Protein AF-A0A6B3GUC3-F1 (afdb_monomer_lite)

pLDDT: mean 85.46, std 12.87, range [41.94, 97.31]

Structure (mmCIF, N/CA/C/O backbone):
data_AF-A0A6B3GUC3-F1
#
_entry.id   AF-A0A6B3GUC3-F1
#
loop_
_atom_site.group_PDB
_atom_site.id
_atom_site.type_symbol
_atom_site.label_atom_id
_atom_site.label_alt_id
_atom_site.label_comp_id
_atom_site.label_asym_id
_atom_site.label_entity_id
_atom_site.label_seq_id
_atom_site.pdbx_PDB_ins_code
_atom_site.Cartn_x
_atom_site.Cartn_y
_atom_site.Cartn_z
_atom_site.occupancy
_atom_site.B_iso_or_equiv
_atom_site.auth_seq_id
_atom_site.auth_comp_id
_atom_site.auth_asym_id
_atom_site.auth_atom_id
_atom_site.pdbx_PDB_model_num
ATOM 1 N N . MET A 1 1 ? -7.217 21.687 21.015 1.00 41.94 1 MET A N 1
ATOM 2 C CA . MET A 1 1 ? -6.821 20.278 20.818 1.00 41.94 1 MET A CA 1
ATOM 3 C C . MET A 1 1 ? -5.900 20.255 19.614 1.00 41.94 1 MET A C 1
ATOM 5 O O . MET A 1 1 ? -6.382 20.467 18.513 1.00 41.94 1 MET A O 1
ATOM 9 N N . SER A 1 2 ? -4.590 20.161 19.838 1.00 53.59 2 SER A N 1
ATOM 10 C CA . SER A 1 2 ? -3.602 20.077 18.758 1.00 53.59 2 SER A CA 1
ATOM 11 C C . SER A 1 2 ? -3.538 18.633 18.278 1.00 53.59 2 SER A C 1
ATOM 13 O O . SER A 1 2 ? -3.132 17.763 19.043 1.00 53.59 2 SER A O 1
ATOM 15 N N . ASP A 1 3 ? -3.970 18.385 17.046 1.00 54.94 3 ASP A N 1
ATOM 16 C CA . ASP A 1 3 ? -3.735 17.120 16.350 1.00 54.94 3 ASP A CA 1
ATOM 17 C C . ASP A 1 3 ? -2.267 17.120 15.904 1.00 54.94 3 ASP A C 1
ATOM 19 O O . ASP A 1 3 ? -1.854 17.951 15.092 1.00 54.94 3 ASP A O 1
ATOM 23 N N . ALA A 1 4 ? -1.432 16.287 16.521 1.00 61.84 4 ALA A N 1
ATOM 24 C CA . ALA A 1 4 ? -0.011 16.233 16.207 1.00 61.84 4 ALA A CA 1
ATOM 25 C C . ALA A 1 4 ? 0.210 15.246 15.057 1.00 61.84 4 ALA A C 1
ATOM 27 O O . ALA A 1 4 ? 0.491 14.071 15.284 1.00 61.84 4 ALA A O 1
ATOM 28 N N . SER A 1 5 ? 0.084 15.715 13.813 1.00 68.12 5 SER A N 1
ATOM 29 C CA . SER A 1 5 ? 0.575 14.947 12.667 1.00 68.12 5 SER A CA 1
ATOM 30 C C . SER A 1 5 ? 2.100 14.842 12.747 1.00 68.12 5 SER A C 1
ATOM 32 O O . SER A 1 5 ? 2.789 15.851 12.914 1.00 68.12 5 SER A O 1
ATOM 34 N N . SER A 1 6 ? 2.633 13.626 12.630 1.00 74.75 6 SER A N 1
ATOM 35 C CA . SER A 1 6 ? 4.073 13.365 12.696 1.00 74.75 6 SER A CA 1
ATOM 36 C C . SER A 1 6 ? 4.577 12.839 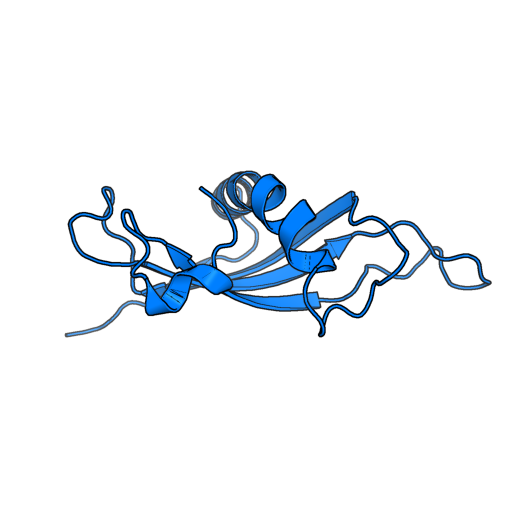11.359 1.00 74.75 6 SER A C 1
ATOM 38 O O . SER A 1 6 ? 3.988 11.930 10.772 1.00 74.75 6 SER A O 1
ATOM 40 N N . THR A 1 7 ? 5.675 13.409 10.868 1.00 78.62 7 THR A N 1
ATOM 41 C CA . THR A 1 7 ? 6.316 12.970 9.625 1.00 78.62 7 THR A CA 1
ATOM 42 C C . THR A 1 7 ? 7.534 12.117 9.948 1.00 78.62 7 THR A C 1
ATOM 44 O O . THR A 1 7 ? 8.478 12.566 10.596 1.00 78.62 7 THR A O 1
ATOM 47 N N . LEU A 1 8 ? 7.532 10.889 9.442 1.00 71.62 8 LEU A N 1
ATOM 48 C CA . LEU A 1 8 ? 8.654 9.967 9.460 1.00 71.62 8 LEU A CA 1
ATOM 49 C C . LEU A 1 8 ? 9.429 10.095 8.144 1.00 71.62 8 LEU A C 1
ATOM 51 O O . LEU A 1 8 ? 8.979 9.681 7.073 1.00 71.62 8 LEU A O 1
ATOM 55 N N . VAL A 1 9 ? 10.636 10.644 8.240 1.00 72.50 9 VAL A N 1
ATOM 56 C CA . VAL A 1 9 ? 11.661 10.507 7.196 1.00 72.50 9 VAL A CA 1
ATOM 57 C C . VAL A 1 9 ? 12.240 9.085 7.219 1.00 72.50 9 VAL A C 1
ATOM 59 O O . VAL A 1 9 ? 12.077 8.387 8.226 1.00 72.50 9 VAL A O 1
ATOM 62 N N . PRO A 1 10 ? 12.901 8.605 6.148 1.00 69.00 10 PRO A N 1
ATOM 63 C CA . PRO A 1 10 ? 13.564 7.303 6.160 1.00 69.00 10 PRO A CA 1
ATOM 64 C C . PRO A 1 10 ? 14.489 7.158 7.381 1.00 69.00 10 PRO A C 1
ATOM 66 O O . PRO A 1 10 ? 15.462 7.885 7.546 1.00 69.00 10 PRO A O 1
ATOM 69 N N . SER A 1 11 ? 14.119 6.242 8.270 1.00 67.88 11 SER A N 1
ATOM 70 C CA . SER A 1 11 ? 14.716 5.969 9.580 1.00 67.88 11 SER A CA 1
ATOM 71 C C . SER A 1 11 ? 14.469 4.483 9.884 1.00 67.88 11 SER A C 1
ATOM 73 O O . SER A 1 11 ? 13.562 3.898 9.281 1.00 67.88 11 SER A O 1
ATOM 75 N N . PRO A 1 12 ? 15.225 3.821 10.779 1.00 69.56 12 PRO A N 1
ATOM 76 C CA . PRO A 1 12 ? 14.967 2.429 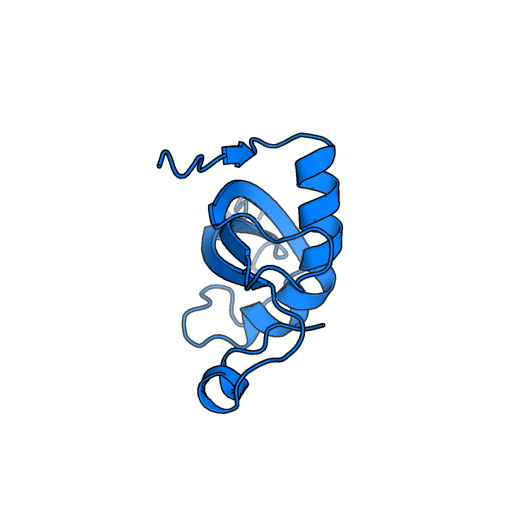11.163 1.00 69.56 12 PRO A CA 1
ATOM 77 C C . PRO A 1 12 ? 13.498 2.137 11.530 1.00 69.56 12 PRO A C 1
ATOM 79 O O . PRO A 1 12 ? 12.969 1.101 11.127 1.00 69.56 12 PRO A O 1
ATOM 82 N N . ALA A 1 13 ? 12.801 3.062 12.205 1.00 67.06 13 ALA A N 1
ATOM 83 C CA . ALA A 1 13 ? 11.371 2.924 12.515 1.00 67.06 13 ALA A CA 1
ATOM 84 C C . ALA A 1 13 ? 10.494 2.885 11.246 1.00 67.06 13 ALA A C 1
ATOM 86 O O . ALA A 1 13 ? 9.608 2.041 11.104 1.00 67.06 13 ALA A O 1
ATOM 87 N N . SER A 1 14 ? 10.796 3.749 10.279 1.00 73.19 14 SER A N 1
ATOM 88 C CA . SER A 1 14 ? 10.161 3.800 8.958 1.00 73.19 14 SER A CA 1
ATOM 89 C C . SER A 1 14 ? 10.478 2.547 8.126 1.00 73.19 14 SER A C 1
ATOM 91 O O . SER A 1 14 ? 9.654 2.105 7.325 1.00 73.19 14 SER A O 1
ATOM 93 N N . GLY A 1 15 ? 11.642 1.931 8.356 1.00 80.12 15 GLY A N 1
ATOM 94 C CA . GLY A 1 15 ? 12.007 0.622 7.812 1.00 80.12 15 GLY A CA 1
ATOM 95 C C . GLY A 1 15 ? 11.102 -0.503 8.324 1.00 80.12 15 GLY A C 1
ATOM 96 O O . GLY A 1 15 ? 10.631 -1.312 7.528 1.00 80.12 15 GLY A O 1
ATOM 97 N N . GLY A 1 16 ? 10.783 -0.513 9.624 1.00 88.31 16 GLY A N 1
ATOM 98 C CA . GLY A 1 16 ? 9.833 -1.463 10.220 1.00 88.31 16 GLY A CA 1
ATOM 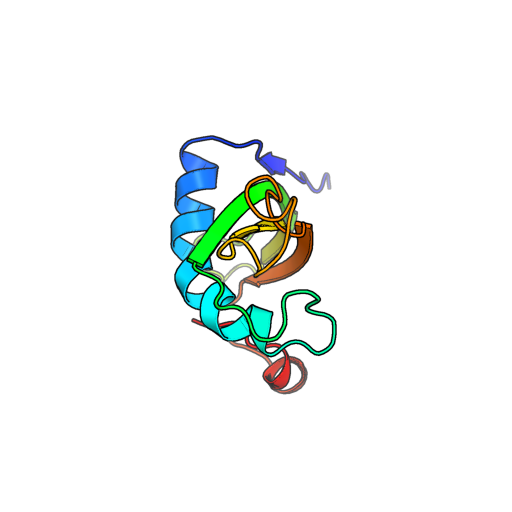99 C C . GLY A 1 16 ? 8.403 -1.313 9.683 1.00 88.31 16 GLY A C 1
ATOM 100 O O . GLY A 1 16 ? 7.733 -2.311 9.400 1.00 88.31 16 GLY A O 1
ATOM 101 N N . LEU A 1 17 ? 7.957 -0.071 9.463 1.00 89.62 17 LEU A N 1
ATOM 102 C CA . LEU A 1 17 ? 6.679 0.216 8.806 1.00 89.62 17 LEU A CA 1
ATOM 103 C C . LEU A 1 17 ? 6.642 -0.351 7.380 1.00 89.62 17 LEU A C 1
ATOM 105 O O . LEU A 1 17 ? 5.703 -1.066 7.025 1.00 89.62 17 LEU A O 1
ATOM 109 N N . LEU A 1 18 ? 7.665 -0.065 6.568 1.00 93.06 18 LEU A N 1
ATOM 110 C CA . LEU A 1 18 ? 7.719 -0.554 5.191 1.00 93.06 18 LEU A CA 1
ATOM 111 C C . LEU A 1 18 ? 7.790 -2.083 5.130 1.00 93.06 18 LEU A C 1
ATOM 113 O O . LEU A 1 18 ? 7.083 -2.682 4.326 1.00 93.06 18 LEU A O 1
ATOM 117 N N . ALA A 1 19 ? 8.579 -2.713 6.003 1.00 93.50 19 ALA A N 1
ATOM 118 C CA . ALA A 1 19 ? 8.675 -4.169 6.088 1.00 93.50 19 ALA A CA 1
ATOM 119 C C . ALA A 1 19 ? 7.319 -4.828 6.401 1.00 93.50 19 ALA A C 1
ATOM 121 O O . ALA A 1 19 ? 7.016 -5.893 5.869 1.00 93.50 19 ALA A O 1
ATOM 122 N N . SER A 1 20 ? 6.484 -4.172 7.213 1.00 92.69 20 SER A N 1
ATOM 123 C CA . SER A 1 20 ? 5.135 -4.652 7.540 1.00 92.69 20 SER A CA 1
ATOM 124 C C . SER A 1 20 ? 4.149 -4.476 6.377 1.00 92.69 20 SER A C 1
ATOM 126 O O . SER A 1 20 ? 3.255 -5.298 6.189 1.00 92.69 20 SER A O 1
ATOM 128 N N . LEU A 1 21 ? 4.300 -3.413 5.580 1.00 95.19 21 LEU A N 1
ATOM 129 C CA . LEU A 1 21 ? 3.390 -3.089 4.477 1.00 95.19 21 LEU A CA 1
ATOM 130 C C . LEU A 1 21 ? 3.753 -3.757 3.147 1.00 95.19 21 LEU A C 1
ATOM 132 O O . LEU A 1 21 ? 2.842 -4.041 2.368 1.00 95.19 21 LEU A O 1
ATOM 136 N N . ASP A 1 22 ? 5.037 -4.016 2.874 1.00 96.31 22 ASP A N 1
ATOM 137 C CA . ASP A 1 22 ? 5.513 -4.648 1.631 1.00 96.31 22 ASP A CA 1
ATOM 138 C C . ASP A 1 22 ? 4.683 -5.881 1.232 1.00 96.31 22 ASP A C 1
ATOM 140 O O . ASP A 1 22 ? 4.105 -5.853 0.139 1.00 96.31 22 ASP A O 1
ATOM 144 N N . PRO A 1 23 ? 4.501 -6.910 2.089 1.00 96.75 23 PRO A N 1
ATOM 145 C CA . PRO A 1 23 ? 3.778 -8.118 1.691 1.00 96.75 23 PRO A CA 1
ATOM 146 C C . PRO A 1 23 ? 2.303 -7.866 1.348 1.00 96.75 23 PRO A C 1
ATOM 148 O O . PRO A 1 23 ? 1.720 -8.633 0.583 1.00 96.75 23 PRO A O 1
ATOM 151 N N . LEU A 1 24 ? 1.696 -6.795 1.872 1.00 97.00 24 LEU A N 1
ATOM 152 C CA . LEU A 1 24 ? 0.304 -6.431 1.594 1.00 97.00 24 LEU A CA 1
ATOM 153 C C . LEU A 1 24 ? 0.194 -5.588 0.316 1.00 97.00 24 LEU A C 1
ATOM 155 O O . LEU A 1 24 ? -0.687 -5.807 -0.518 1.00 97.00 24 LEU A O 1
ATOM 159 N N . LEU A 1 25 ? 1.115 -4.640 0.133 1.00 97.06 25 LEU A N 1
ATOM 160 C CA . LEU A 1 25 ? 1.134 -3.734 -1.013 1.00 97.06 25 LEU A CA 1
ATOM 161 C C . LEU A 1 25 ? 1.566 -4.433 -2.301 1.00 97.06 25 LEU A C 1
ATOM 163 O O . LEU A 1 25 ? 1.026 -4.134 -3.365 1.00 97.06 25 LEU A O 1
ATOM 167 N N . ARG A 1 26 ? 2.498 -5.384 -2.232 1.00 96.00 26 ARG A N 1
ATOM 168 C CA . ARG A 1 26 ? 3.065 -6.065 -3.406 1.00 96.00 26 ARG A CA 1
ATOM 169 C C . ARG A 1 26 ? 2.024 -6.800 -4.262 1.00 96.00 26 ARG A C 1
ATOM 171 O O . ARG A 1 26 ? 2.067 -6.635 -5.480 1.00 96.00 26 ARG A O 1
ATOM 178 N N . PRO A 1 27 ? 1.057 -7.551 -3.696 1.00 95.38 27 PRO A N 1
ATOM 179 C CA . PRO A 1 27 ? -0.044 -8.121 -4.472 1.00 95.38 27 PRO A CA 1
ATOM 180 C C . PRO A 1 27 ? -1.194 -7.135 -4.729 1.00 95.38 27 PRO A C 1
ATOM 182 O O . PRO A 1 27 ? -1.939 -7.318 -5.692 1.00 95.38 27 PRO A O 1
ATOM 185 N N . TRP A 1 28 ? -1.387 -6.117 -3.883 1.00 96.81 28 TRP A N 1
ATOM 186 C CA . TRP A 1 28 ? -2.518 -5.188 -3.987 1.00 96.81 28 TRP A CA 1
ATOM 187 C C . TRP A 1 28 ? -2.304 -4.080 -5.027 1.00 96.81 28 TRP A C 1
ATOM 189 O O . TRP A 1 28 ? -3.200 -3.815 -5.835 1.00 96.81 28 TRP A O 1
ATOM 199 N N . LEU A 1 29 ? -1.125 -3.452 -5.036 1.00 96.38 29 LEU A N 1
ATOM 200 C CA . LEU A 1 29 ? -0.816 -2.287 -5.867 1.00 96.38 29 LEU A CA 1
ATOM 201 C C . LEU A 1 29 ? -0.931 -2.596 -7.372 1.00 96.38 29 LEU A C 1
ATOM 203 O O . LEU A 1 29 ? -1.628 -1.856 -8.070 1.00 96.38 29 LEU A O 1
ATOM 207 N N . PRO A 1 30 ? -0.389 -3.717 -7.897 1.00 95.69 30 PRO A N 1
ATOM 208 C CA . PRO A 1 30 ? -0.500 -4.033 -9.320 1.00 95.69 30 PRO A CA 1
ATOM 209 C C . PRO A 1 30 ? -1.927 -4.306 -9.797 1.00 95.69 30 PRO A C 1
ATOM 211 O O . PRO A 1 30 ? -2.173 -4.274 -11.002 1.00 95.69 30 PRO A O 1
ATOM 214 N N . ARG A 1 31 ? -2.887 -4.565 -8.897 1.00 95.00 31 ARG A N 1
ATOM 215 C CA . ARG A 1 31 ? -4.306 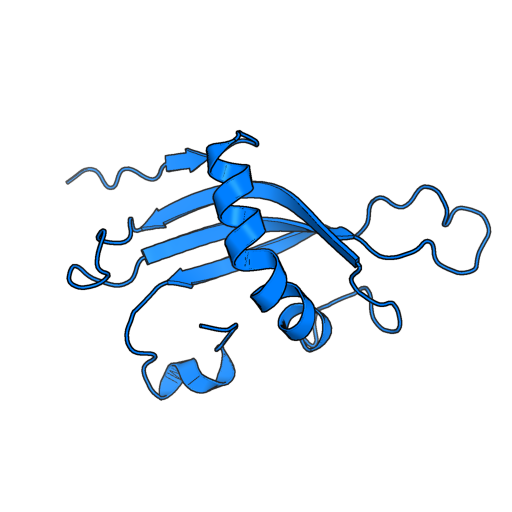-4.766 -9.251 1.00 95.00 31 ARG A CA 1
ATOM 216 C C . ARG A 1 31 ? -5.047 -3.450 -9.479 1.00 95.00 31 ARG A C 1
ATOM 218 O O . ARG A 1 31 ? -6.103 -3.448 -10.105 1.00 95.00 31 ARG A O 1
ATOM 225 N N . GLN A 1 32 ? -4.489 -2.328 -9.032 1.00 96.12 32 GLN A N 1
ATOM 226 C CA . GLN A 1 32 ? -5.139 -1.029 -9.145 1.00 96.12 32 GLN A CA 1
ATOM 227 C C . GLN A 1 32 ? -5.148 -0.536 -10.589 1.00 96.12 32 GLN A C 1
ATOM 229 O O . GLN A 1 32 ? -4.163 -0.679 -11.313 1.00 96.12 32 GLN A O 1
ATOM 234 N N . ARG A 1 33 ? -6.262 0.050 -11.036 1.00 95.75 33 ARG A N 1
ATOM 235 C CA . ARG A 1 33 ? -6.407 0.533 -12.424 1.00 95.75 33 ARG A CA 1
ATOM 236 C C . ARG A 1 33 ? -5.441 1.669 -12.767 1.00 95.75 33 ARG A C 1
ATOM 238 O O . ARG A 1 33 ? -5.061 1.798 -13.920 1.00 95.75 33 ARG A O 1
ATOM 245 N N . TRP A 1 34 ? -5.051 2.452 -11.767 1.00 95.69 34 TRP A N 1
ATOM 246 C CA . TRP A 1 34 ? -4.145 3.595 -11.882 1.00 95.69 34 TRP A CA 1
ATOM 247 C C . TRP A 1 34 ? -2.660 3.227 -11.735 1.00 95.69 34 TRP A C 1
ATOM 249 O O . TRP A 1 34 ? -1.807 4.102 -11.832 1.00 95.69 34 TRP A O 1
ATOM 259 N N . PHE A 1 35 ? -2.323 1.957 -11.488 1.00 96.06 35 PHE A N 1
ATOM 260 C CA . PHE A 1 35 ? -0.928 1.521 -11.427 1.00 96.06 35 PHE A CA 1
ATOM 261 C C . PHE A 1 35 ? -0.301 1.549 -12.827 1.00 96.06 35 PHE A C 1
ATOM 263 O O . PHE A 1 35 ? -0.787 0.847 -13.716 1.00 96.06 35 PHE A O 1
ATOM 270 N N . ALA A 1 36 ? 0.768 2.328 -13.014 1.00 91.56 36 ALA A N 1
ATOM 271 C CA . ALA A 1 36 ? 1.398 2.555 -14.317 1.00 91.56 36 ALA A CA 1
ATOM 272 C C . ALA A 1 36 ? 2.341 1.413 -14.740 1.00 91.56 36 ALA A C 1
ATOM 274 O O . ALA A 1 36 ? 2.465 1.111 -15.924 1.00 91.56 36 ALA A O 1
ATOM 275 N N . GLY A 1 37 ? 2.933 0.698 -13.781 1.00 88.56 37 GLY A N 1
ATOM 276 C CA . GLY A 1 37 ? 3.921 -0.362 -14.010 1.00 88.56 37 GLY A CA 1
ATOM 277 C C . GLY A 1 37 ? 3.377 -1.712 -14.505 1.00 88.56 37 GLY A C 1
ATOM 278 O O . GLY A 1 37 ? 3.920 -2.760 -14.142 1.00 88.56 37 GLY A O 1
ATOM 279 N N . LYS A 1 38 ? 2.268 -1.740 -15.253 1.00 90.00 38 LYS A N 1
ATOM 280 C CA . LYS A 1 38 ? 1.588 -2.985 -15.666 1.00 90.00 38 LYS A CA 1
ATOM 281 C C . LYS A 1 38 ? 2.502 -3.908 -16.474 1.00 90.00 38 LYS A C 1
ATOM 283 O O . LYS A 1 38 ? 3.399 -3.468 -17.181 1.00 90.00 38 LYS A O 1
ATOM 288 N N . GLY A 1 39 ? 2.257 -5.213 -16.360 1.00 87.00 39 GLY A N 1
ATOM 289 C CA . GLY A 1 39 ? 3.023 -6.241 -17.073 1.00 87.00 39 GLY A CA 1
ATOM 290 C C . GLY A 1 39 ? 4.406 -6.537 -16.482 1.00 87.00 39 GLY A C 1
ATOM 291 O O . GLY A 1 39 ? 5.003 -7.544 -16.848 1.00 87.00 39 GLY A O 1
ATOM 292 N N . ARG A 1 40 ? 4.896 -5.729 -15.531 1.00 89.88 40 ARG A N 1
ATOM 293 C CA . ARG A 1 40 ? 6.132 -5.997 -14.784 1.00 89.88 40 ARG A CA 1
ATOM 294 C C . ARG A 1 40 ? 5.817 -6.367 -13.330 1.00 89.88 40 ARG A C 1
ATOM 296 O O . ARG A 1 40 ? 4.936 -5.752 -12.721 1.00 89.88 40 ARG A O 1
ATOM 303 N N . PRO A 1 41 ? 6.526 -7.337 -12.732 1.00 91.06 41 PRO A N 1
ATOM 304 C CA . PRO A 1 41 ? 6.350 -7.653 -11.321 1.00 91.06 41 PRO A CA 1
ATOM 305 C C . PRO A 1 41 ? 6.875 -6.513 -10.440 1.00 91.06 41 PRO A C 1
ATOM 307 O O . PRO A 1 41 ? 7.873 -5.875 -10.770 1.00 91.06 41 PRO A O 1
ATOM 310 N N . VAL A 1 42 ? 6.218 -6.274 -9.303 1.00 94.56 42 VAL A N 1
ATOM 311 C CA . VAL A 1 42 ? 6.757 -5.409 -8.245 1.00 94.56 42 VAL A CA 1
ATOM 312 C C . VAL A 1 42 ? 7.682 -6.241 -7.363 1.00 94.56 42 VAL A C 1
ATOM 314 O O . VAL A 1 42 ? 7.260 -7.201 -6.713 1.00 94.56 42 VAL A O 1
ATOM 317 N N . THR A 1 43 ? 8.962 -5.888 -7.356 1.00 93.12 43 THR A N 1
ATOM 318 C CA . THR A 1 43 ? 10.023 -6.608 -6.642 1.00 93.12 43 THR A CA 1
ATOM 319 C C . THR A 1 43 ? 10.328 -6.020 -5.274 1.00 93.12 43 THR A C 1
ATOM 321 O O . THR A 1 43 ? 11.098 -6.626 -4.540 1.00 93.12 43 THR A O 1
ATOM 324 N N . GLY A 1 44 ? 9.704 -4.910 -4.903 1.00 93.81 44 GLY A N 1
ATOM 325 C CA . GLY A 1 44 ? 9.830 -4.315 -3.581 1.00 93.81 44 GLY A CA 1
ATOM 326 C C . GLY A 1 44 ? 9.369 -2.869 -3.588 1.00 93.81 44 GLY A C 1
ATOM 327 O O . GLY A 1 44 ? 8.842 -2.368 -4.589 1.00 93.81 44 GLY A O 1
ATOM 328 N N . PHE A 1 45 ? 9.598 -2.197 -2.469 1.00 95.31 45 PHE A N 1
ATOM 329 C CA . PHE A 1 45 ? 9.290 -0.789 -2.306 1.00 95.31 45 PHE A CA 1
ATOM 330 C C . PHE A 1 45 ? 10.455 -0.035 -1.676 1.00 95.31 45 PHE A C 1
ATOM 332 O O . PHE A 1 45 ? 11.232 -0.574 -0.894 1.00 95.31 45 PHE A O 1
ATOM 339 N N . THR A 1 46 ? 10.550 1.252 -1.985 1.00 93.94 46 THR A N 1
ATOM 340 C CA . THR A 1 46 ? 11.346 2.206 -1.208 1.00 93.94 46 THR A CA 1
ATOM 341 C C . THR A 1 46 ? 10.401 3.221 -0.587 1.00 93.94 46 THR A C 1
ATOM 343 O O . THR A 1 46 ? 9.573 3.805 -1.288 1.00 93.94 46 THR A O 1
ATOM 346 N N . LEU A 1 47 ? 10.510 3.441 0.724 1.00 94.38 47 LEU A N 1
ATOM 347 C CA . LEU A 1 47 ? 9.740 4.483 1.394 1.00 94.38 47 LEU A CA 1
ATOM 348 C C . LEU A 1 47 ? 10.367 5.841 1.077 1.00 94.38 47 LEU A C 1
ATOM 350 O O . LEU A 1 47 ? 11.530 6.076 1.395 1.00 94.38 47 LEU A O 1
ATOM 354 N N . VAL A 1 48 ? 9.591 6.720 0.449 1.00 94.56 48 VAL A N 1
ATOM 355 C CA . VAL A 1 48 ? 9.994 8.101 0.158 1.00 94.56 48 VAL A CA 1
ATOM 356 C C . VAL A 1 48 ? 9.620 9.001 1.334 1.00 94.56 48 VAL A C 1
ATOM 358 O O . VAL A 1 48 ? 10.446 9.776 1.804 1.00 94.56 48 VAL A O 1
ATOM 361 N N . ALA A 1 49 ? 8.392 8.863 1.838 1.00 93.06 49 ALA A N 1
ATOM 362 C CA . ALA A 1 49 ? 7.913 9.558 3.028 1.00 93.06 49 ALA A CA 1
ATOM 363 C C . ALA A 1 49 ? 6.754 8.791 3.671 1.00 93.06 49 ALA A C 1
ATOM 365 O O . ALA A 1 49 ? 5.978 8.130 2.974 1.00 93.06 49 ALA A O 1
ATOM 366 N N . ALA A 1 50 ? 6.617 8.922 4.988 1.00 93.62 50 ALA A N 1
ATOM 367 C CA . ALA A 1 50 ? 5.433 8.502 5.720 1.00 93.62 50 ALA A CA 1
ATOM 368 C C . ALA A 1 50 ? 5.003 9.611 6.679 1.00 93.62 50 ALA A C 1
ATOM 370 O O . ALA A 1 50 ? 5.815 10.108 7.452 1.00 93.62 50 ALA A O 1
ATOM 371 N N . THR A 1 51 ? 3.727 9.970 6.665 1.00 92.44 51 THR A N 1
ATOM 372 C CA . THR A 1 51 ? 3.146 10.920 7.613 1.00 92.44 51 THR A CA 1
ATOM 373 C C . THR A 1 51 ? 1.958 10.267 8.294 1.00 92.44 51 THR A C 1
ATOM 375 O O . THR A 1 51 ? 1.041 9.777 7.635 1.00 92.44 51 THR A O 1
ATOM 378 N N . GLU A 1 52 ? 1.963 10.257 9.620 1.00 91.69 52 GLU A N 1
ATOM 379 C CA . GLU A 1 52 ? 0.801 9.867 10.405 1.00 91.69 52 GLU A CA 1
ATOM 380 C C . GLU A 1 52 ? -0.148 11.063 10.480 1.00 91.69 52 GLU A C 1
ATOM 382 O O . GLU A 1 52 ? 0.165 12.088 11.085 1.00 91.69 52 GLU A O 1
ATOM 387 N N . LEU A 1 53 ? -1.279 10.951 9.782 1.00 91.69 53 LEU A N 1
ATOM 388 C CA . LEU A 1 53 ? -2.305 11.993 9.735 1.00 91.69 53 LEU A CA 1
ATOM 389 C C . LEU A 1 53 ? -3.269 11.876 10.911 1.00 91.69 53 LEU A C 1
ATOM 391 O O . LEU A 1 53 ? -3.722 12.891 11.424 1.00 91.69 53 LEU A O 1
ATOM 395 N N . LEU A 1 54 ? -3.576 10.642 11.313 1.00 89.81 54 LEU A N 1
ATOM 396 C CA . LEU A 1 54 ? -4.362 10.336 12.499 1.00 89.81 54 LEU A CA 1
ATOM 397 C C . LEU A 1 54 ? -3.661 9.208 13.257 1.00 89.81 54 LEU A C 1
ATOM 399 O O . LEU A 1 54 ? -3.563 8.106 12.697 1.00 89.81 54 LEU A O 1
ATOM 403 N N . PRO A 1 55 ? -3.197 9.455 14.493 1.00 83.75 55 PRO A N 1
ATOM 404 C CA . PRO A 1 55 ? -2.528 8.436 15.275 1.00 83.75 55 PRO A CA 1
ATOM 405 C C . PRO A 1 55 ? -3.405 7.215 15.523 1.00 83.75 55 PRO A C 1
ATOM 407 O O . PRO A 1 55 ? -4.549 7.327 15.966 1.00 83.75 55 PRO A O 1
ATOM 410 N N . GLY A 1 56 ? -2.872 6.030 15.236 1.00 74.44 56 GLY A N 1
ATOM 411 C CA . GLY A 1 56 ? -3.525 4.783 15.621 1.00 74.44 56 GLY A CA 1
ATOM 412 C C . GLY A 1 56 ? -3.318 4.507 17.110 1.00 74.44 56 GLY A C 1
ATOM 413 O O . GLY A 1 56 ? -2.188 4.528 17.592 1.00 74.44 56 GLY A O 1
ATOM 414 N N . GLY A 1 57 ? -4.383 4.186 17.851 1.00 67.81 57 GLY A N 1
ATOM 415 C CA . GLY A 1 57 ? -4.221 3.654 19.208 1.00 67.81 57 GLY A CA 1
ATOM 416 C C . GLY A 1 57 ? -3.395 2.356 19.183 1.00 67.81 57 GLY A C 1
ATOM 417 O O . GLY A 1 57 ? -3.550 1.568 18.244 1.00 67.81 57 GLY A O 1
ATOM 418 N N . PRO A 1 58 ? -2.571 2.059 20.207 1.00 59.66 58 PRO A N 1
ATOM 419 C CA . PRO A 1 58 ? -1.634 0.921 20.224 1.00 59.66 58 PRO A CA 1
ATOM 420 C C . PRO A 1 58 ? -2.317 -0.437 20.044 1.00 59.66 58 PRO A C 1
ATOM 422 O O . PRO A 1 58 ? -1.699 -1.430 19.672 1.00 59.66 58 PRO A O 1
ATOM 425 N N . SER A 1 59 ? -3.619 -0.482 20.307 1.00 60.22 59 SER A N 1
ATOM 426 C CA . SER A 1 59 ? -4.439 -1.663 20.126 1.00 60.22 59 SER A CA 1
ATOM 427 C C . SER A 1 59 ? -5.508 -1.486 19.048 1.00 60.22 59 SER A C 1
ATOM 429 O O . SER A 1 59 ? -6.231 -2.431 18.791 1.00 60.22 59 SER A O 1
ATOM 431 N N . GLY A 1 60 ? -5.664 -0.328 18.404 1.00 60.56 60 GLY A N 1
ATOM 432 C CA . GLY A 1 60 ? -6.802 -0.044 17.518 1.00 60.56 60 GLY A CA 1
ATOM 433 C C . GLY A 1 60 ? -8.166 -0.053 18.229 1.00 60.56 60 GLY A C 1
ATOM 434 O O . GLY A 1 60 ? -9.195 -0.091 17.555 1.00 60.56 60 GLY A O 1
ATOM 435 N N . GLN A 1 61 ? -8.177 -0.062 19.571 1.00 61.97 61 GLN A N 1
ATOM 436 C CA . GLN A 1 61 ? -9.376 0.138 20.398 1.00 61.97 61 GLN A CA 1
ATOM 437 C C . GLN A 1 61 ? -9.791 1.612 20.434 1.00 61.97 61 GLN A C 1
ATOM 439 O O . GLN A 1 61 ? -10.981 1.896 20.502 1.00 61.97 61 GLN A O 1
ATOM 444 N N . ASP A 1 62 ? -8.827 2.526 20.304 1.00 67.50 62 ASP A N 1
ATOM 445 C CA . ASP A 1 62 ? -9.049 3.972 20.434 1.00 67.50 62 ASP A CA 1
ATOM 446 C C . ASP A 1 62 ? -9.523 4.640 19.130 1.00 67.50 62 ASP A C 1
ATOM 448 O O . ASP A 1 62 ? -9.825 5.829 19.109 1.00 67.50 62 ASP A O 1
ATOM 452 N N . GLY A 1 63 ? -9.612 3.882 18.030 1.00 79.06 63 GLY A N 1
ATOM 453 C CA . GLY A 1 63 ? -10.059 4.378 16.729 1.00 79.06 63 GLY A CA 1
ATOM 454 C C . GLY A 1 63 ? -9.198 3.897 15.556 1.00 79.06 63 GLY A C 1
ATOM 455 O O . GLY A 1 63 ? -8.214 3.176 15.748 1.00 79.06 63 GLY A O 1
ATOM 456 N N . PRO A 1 64 ? -9.590 4.233 14.314 1.00 88.38 64 PRO A N 1
ATOM 457 C CA . PRO A 1 64 ? -8.763 3.978 13.141 1.00 88.38 64 PRO A CA 1
ATOM 458 C C . PRO A 1 64 ? -7.549 4.918 13.115 1.00 88.38 64 PRO A C 1
ATOM 460 O O . PRO A 1 64 ? -7.694 6.101 13.392 1.00 88.38 64 PRO A O 1
ATOM 463 N N . GLY A 1 65 ? -6.386 4.410 12.710 1.00 91.00 65 GLY A N 1
ATOM 464 C CA . GLY A 1 65 ? -5.242 5.237 12.319 1.00 91.00 65 GLY A CA 1
ATOM 465 C C . GLY A 1 65 ? -5.275 5.567 10.825 1.00 91.00 65 GLY A C 1
ATOM 466 O O . GLY A 1 65 ? -5.899 4.842 10.038 1.00 91.00 65 GLY A O 1
ATOM 467 N N . LEU A 1 66 ? -4.588 6.636 10.421 1.00 93.50 66 LEU A N 1
ATOM 468 C CA . LEU A 1 66 ? -4.438 7.029 9.019 1.00 93.50 66 LEU A CA 1
ATOM 469 C C . LEU A 1 66 ? -2.995 7.428 8.707 1.00 93.50 66 LEU A C 1
ATOM 471 O O . LEU A 1 66 ? -2.460 8.375 9.281 1.00 93.50 66 LEU A O 1
ATOM 475 N N . LEU A 1 67 ? -2.411 6.742 7.728 1.00 94.00 67 LEU A N 1
ATOM 476 C CA . LEU A 1 67 ? -1.080 7.021 7.205 1.00 94.00 67 LEU A CA 1
ATOM 477 C C . LEU A 1 67 ? -1.173 7.589 5.788 1.00 94.00 67 LEU A C 1
ATOM 479 O O . LEU A 1 67 ? -1.879 7.047 4.938 1.00 94.00 67 LEU A O 1
ATOM 483 N N . HIS A 1 68 ? -0.413 8.642 5.518 1.00 95.75 68 HIS A N 1
ATOM 484 C CA . HIS A 1 68 ? -0.107 9.127 4.177 1.00 95.75 68 HIS A CA 1
ATOM 485 C C . HIS A 1 68 ? 1.284 8.646 3.785 1.00 95.75 68 HIS A C 1
ATOM 487 O O . HIS A 1 68 ? 2.266 8.950 4.456 1.00 95.75 68 HIS A O 1
ATOM 493 N N . LEU A 1 69 ? 1.361 7.849 2.724 1.00 96.06 69 LEU A N 1
ATOM 494 C CA . LEU A 1 69 ? 2.599 7.226 2.275 1.00 96.06 69 LEU A CA 1
ATOM 495 C C . LEU A 1 69 ? 2.950 7.679 0.869 1.00 96.06 69 LEU A C 1
ATOM 497 O O . LEU A 1 69 ? 2.113 7.639 -0.032 1.00 96.06 69 LEU A O 1
ATOM 501 N N . LEU A 1 70 ? 4.222 8.010 0.680 1.00 96.56 70 LEU A N 1
ATOM 502 C CA . LEU A 1 70 ? 4.861 8.080 -0.623 1.00 96.56 70 LEU A CA 1
ATOM 503 C C . LEU A 1 70 ? 5.798 6.879 -0.739 1.00 96.56 70 LEU A C 1
ATOM 505 O O . LEU A 1 70 ? 6.785 6.778 -0.007 1.00 96.56 70 LEU A O 1
ATOM 509 N N . VAL A 1 71 ? 5.482 5.956 -1.644 1.00 95.62 71 VAL A N 1
ATOM 510 C CA . VAL A 1 71 ? 6.260 4.730 -1.861 1.00 95.62 71 VAL A CA 1
ATOM 511 C C . VAL A 1 71 ? 6.673 4.616 -3.315 1.00 95.62 71 VAL A C 1
ATOM 513 O O . VAL A 1 71 ? 5.861 4.788 -4.220 1.00 95.62 71 VAL A O 1
ATOM 516 N N . ARG A 1 72 ? 7.942 4.301 -3.548 1.00 95.56 72 ARG A N 1
ATOM 517 C CA . ARG A 1 72 ? 8.449 3.982 -4.878 1.00 95.56 72 ARG A CA 1
ATOM 518 C C . ARG A 1 72 ? 8.332 2.488 -5.120 1.00 95.56 72 ARG A C 1
ATOM 520 O O . ARG A 1 72 ? 8.877 1.712 -4.337 1.00 95.56 72 ARG A O 1
ATOM 527 N N . ALA A 1 73 ? 7.622 2.090 -6.172 1.00 95.62 73 ALA A N 1
ATOM 528 C CA . ALA A 1 73 ? 7.507 0.689 -6.556 1.00 95.62 73 ALA A CA 1
ATOM 529 C C . ALA A 1 73 ? 8.740 0.279 -7.360 1.00 95.62 73 ALA A C 1
ATOM 531 O O . ALA A 1 73 ? 8.999 0.815 -8.434 1.00 95.62 73 ALA A O 1
ATOM 532 N N . GLN A 1 74 ? 9.487 -0.690 -6.845 1.00 93.88 74 GLN A N 1
ATOM 533 C CA . GLN A 1 74 ? 10.641 -1.241 -7.539 1.00 93.88 74 GLN A CA 1
ATOM 534 C C . GLN A 1 74 ? 10.155 -2.305 -8.516 1.00 93.88 74 GLN A C 1
ATOM 536 O O . GLN A 1 74 ? 9.409 -3.216 -8.144 1.00 93.88 74 GLN A O 1
ATOM 541 N N . GLN A 1 75 ? 10.571 -2.186 -9.769 1.00 91.25 75 GLN A N 1
ATOM 542 C CA . GLN A 1 75 ? 10.301 -3.165 -10.812 1.00 91.25 75 GLN A CA 1
ATOM 543 C C . GLN A 1 75 ? 11.592 -3.426 -11.585 1.00 91.25 75 GLN A C 1
ATOM 545 O O . GLN A 1 75 ? 12.451 -2.543 -11.641 1.00 91.25 75 GLN A O 1
ATOM 550 N N . PRO A 1 76 ? 11.751 -4.609 -12.196 1.00 87.25 76 PRO A N 1
ATOM 551 C CA . PRO A 1 76 ? 12.876 -4.860 -13.079 1.00 87.25 76 PRO A CA 1
ATOM 552 C C . PRO A 1 76 ? 12.914 -3.837 -14.216 1.00 87.25 76 PRO A C 1
ATOM 554 O O . PRO A 1 76 ? 11.864 -3.391 -14.696 1.00 87.25 76 PRO A O 1
ATOM 557 N N . ALA A 1 77 ? 14.127 -3.522 -14.671 1.00 80.75 77 ALA A N 1
ATOM 558 C CA . ALA A 1 77 ? 14.337 -2.736 -15.877 1.00 80.75 77 ALA A CA 1
ATOM 559 C C . ALA A 1 77 ? 13.484 -3.303 -17.025 1.00 80.75 77 ALA A C 1
ATOM 561 O O . ALA A 1 77 ? 13.452 -4.513 -17.261 1.00 80.75 77 ALA A O 1
ATOM 562 N N . GLY A 1 78 ? 12.756 -2.424 -17.715 1.00 75.06 78 GLY A N 1
ATOM 563 C CA . GLY A 1 78 ? 12.012 -2.804 -18.912 1.00 75.06 78 GLY A CA 1
ATOM 564 C C . GLY A 1 78 ? 12.936 -3.240 -20.061 1.00 75.06 78 GLY A C 1
ATOM 565 O O . GLY A 1 78 ? 14.129 -2.940 -20.058 1.00 75.06 78 GLY A O 1
ATOM 566 N N . PRO A 1 79 ? 12.410 -3.930 -21.080 1.00 70.56 79 PRO A N 1
ATOM 567 C CA . PRO A 1 79 ? 13.162 -4.187 -22.299 1.00 70.56 79 PRO A CA 1
ATOM 568 C C . PRO A 1 79 ? 13.277 -2.883 -23.107 1.00 70.56 79 PRO A C 1
ATOM 570 O O . PRO A 1 79 ? 12.303 -2.429 -23.699 1.00 70.56 79 PRO A O 1
ATOM 573 N N . GLY A 1 80 ? 14.454 -2.250 -23.111 1.00 72.56 80 GLY A N 1
ATOM 574 C CA . GLY A 1 80 ? 14.725 -1.080 -23.951 1.00 72.56 80 GLY A CA 1
ATOM 575 C C . GLY A 1 80 ? 15.987 -0.297 -23.558 1.00 72.56 80 GLY A C 1
ATOM 576 O O . GLY A 1 80 ? 16.405 -0.335 -22.397 1.00 72.56 80 GLY A O 1
ATOM 577 N N . PRO A 1 81 ? 16.613 0.425 -24.506 1.00 64.62 81 PRO A N 1
ATOM 578 C CA . PRO A 1 81 ? 17.724 1.322 -24.199 1.00 64.62 81 PRO A CA 1
ATOM 579 C C . PRO A 1 81 ? 17.259 2.420 -23.224 1.00 64.62 81 PRO A C 1
ATOM 581 O O . PRO A 1 81 ? 16.286 3.117 -23.492 1.00 64.62 81 PRO A O 1
ATOM 584 N N . GLY A 1 82 ? 17.931 2.538 -22.071 1.00 63.84 82 GLY A N 1
ATOM 585 C CA . GLY A 1 82 ? 17.589 3.484 -20.991 1.00 63.84 82 GLY A CA 1
ATOM 586 C C . GLY A 1 82 ? 16.817 2.887 -19.805 1.00 63.84 82 GLY A C 1
ATOM 587 O O . GLY A 1 82 ? 16.630 3.555 -18.794 1.00 63.84 82 GLY A O 1
ATOM 588 N N . ALA A 1 83 ? 16.414 1.616 -19.872 1.00 62.56 83 ALA A N 1
ATOM 589 C CA . ALA A 1 83 ? 15.609 0.992 -18.823 1.00 62.56 83 ALA A CA 1
ATOM 590 C C . ALA A 1 83 ? 16.381 0.615 -17.544 1.00 62.56 83 ALA A C 1
ATOM 592 O O . ALA A 1 83 ? 15.772 0.430 -16.493 1.00 62.56 83 ALA A O 1
ATOM 593 N N . ALA A 1 84 ? 17.711 0.504 -17.613 1.00 62.19 84 ALA A N 1
ATOM 594 C CA . ALA A 1 84 ? 18.553 0.128 -16.473 1.00 62.19 84 ALA A CA 1
ATOM 595 C C . ALA A 1 84 ? 18.634 1.209 -15.375 1.00 62.19 84 ALA A C 1
ATOM 597 O O . ALA A 1 84 ? 19.136 0.932 -14.290 1.00 62.19 84 ALA A O 1
ATOM 598 N N . THR A 1 85 ? 18.155 2.428 -15.645 1.00 65.12 85 THR A N 1
ATOM 599 C CA . THR A 1 85 ? 18.280 3.585 -14.745 1.00 65.12 85 THR A CA 1
ATOM 600 C C . THR A 1 85 ? 16.955 4.088 -14.180 1.00 65.12 85 THR A C 1
ATOM 602 O O . THR A 1 85 ? 16.972 5.058 -13.428 1.00 65.12 85 THR A O 1
ATOM 605 N N . ASP A 1 86 ? 15.816 3.483 -14.531 1.00 71.25 86 ASP A N 1
ATOM 606 C CA . ASP A 1 86 ? 14.519 3.909 -13.998 1.00 71.25 86 ASP A CA 1
ATOM 607 C C . ASP A 1 86 ? 14.380 3.442 -12.540 1.00 71.25 86 ASP A C 1
ATOM 609 O O . ASP A 1 86 ? 14.320 2.236 -12.282 1.00 71.25 86 ASP A O 1
ATOM 613 N N . PRO A 1 87 ? 14.337 4.362 -11.562 1.00 73.50 87 PRO A N 1
ATOM 614 C CA . PRO A 1 87 ? 14.213 3.976 -10.168 1.00 73.50 87 PRO A CA 1
ATOM 615 C C . PRO A 1 87 ? 12.804 3.464 -9.810 1.00 73.50 87 PRO A C 1
ATOM 617 O O . PRO A 1 87 ? 12.607 2.993 -8.687 1.00 73.50 87 PRO A O 1
ATOM 620 N N . GLY A 1 88 ? 11.840 3.559 -10.731 1.00 85.44 88 GLY A N 1
ATOM 621 C CA . GLY A 1 88 ? 10.450 3.161 -10.559 1.00 85.44 88 GLY A CA 1
ATOM 622 C C . GLY A 1 88 ? 9.529 4.320 -10.177 1.00 85.44 88 GLY A C 1
ATOM 623 O O . GLY A 1 88 ? 9.953 5.348 -9.636 1.00 85.44 88 GLY A O 1
ATOM 624 N N . ASP A 1 89 ? 8.235 4.130 -10.428 1.00 92.12 89 ASP A N 1
ATOM 625 C CA . ASP A 1 89 ? 7.201 5.128 -10.157 1.00 92.12 89 ASP A CA 1
ATOM 626 C C . ASP A 1 89 ? 6.966 5.322 -8.654 1.00 92.12 89 ASP A C 1
ATOM 628 O O . ASP A 1 89 ? 6.967 4.369 -7.867 1.00 92.12 89 ASP A O 1
ATOM 632 N N . THR A 1 90 ? 6.704 6.570 -8.257 1.00 95.88 90 THR A N 1
ATOM 633 C CA . THR A 1 90 ? 6.315 6.918 -6.883 1.00 95.88 90 THR A CA 1
ATOM 634 C C . THR A 1 90 ? 4.802 7.072 -6.784 1.00 95.88 90 THR A C 1
ATOM 636 O O . THR A 1 90 ? 4.194 7.830 -7.536 1.00 95.88 90 THR A O 1
ATOM 639 N N . TYR A 1 91 ? 4.202 6.369 -5.829 1.00 97.19 91 TYR A N 1
ATOM 640 C CA . TYR A 1 91 ? 2.767 6.338 -5.588 1.00 97.19 91 TYR A CA 1
ATOM 641 C C . TYR A 1 91 ? 2.431 6.978 -4.247 1.00 97.19 91 TYR A C 1
ATOM 643 O O . TYR A 1 91 ? 3.090 6.717 -3.238 1.00 97.19 91 TYR A O 1
ATOM 651 N N . GLN A 1 92 ? 1.368 7.780 -4.246 1.00 97.31 92 GLN A N 1
ATOM 652 C CA . GLN A 1 92 ? 0.784 8.360 -3.046 1.00 97.31 92 GLN A CA 1
ATOM 653 C C . GLN A 1 92 ? -0.401 7.519 -2.575 1.00 97.31 92 GLN A C 1
ATOM 655 O O . GLN A 1 92 ? -1.371 7.348 -3.312 1.00 97.31 92 GLN A O 1
ATOM 660 N N . LEU A 1 93 ? -0.341 7.029 -1.336 1.00 97.25 93 LEU A N 1
ATOM 661 C CA . LEU A 1 93 ? -1.358 6.170 -0.734 1.00 97.25 93 LEU A CA 1
ATOM 662 C C . LEU A 1 93 ? -1.861 6.764 0.584 1.00 97.25 93 LEU A C 1
ATOM 664 O O . LEU A 1 93 ? -1.083 7.287 1.379 1.00 97.25 93 LEU A O 1
ATOM 668 N N . LEU A 1 94 ? -3.162 6.632 0.832 1.00 96.44 94 LEU A N 1
ATOM 669 C CA . LEU A 1 94 ? -3.775 6.865 2.138 1.00 96.44 94 LEU A CA 1
ATOM 670 C C . LEU A 1 94 ? -4.191 5.510 2.712 1.00 96.44 94 LEU A C 1
ATOM 672 O O . LEU A 1 94 ? -5.086 4.859 2.173 1.00 96.44 94 LEU A O 1
ATOM 676 N N . ILE A 1 95 ? -3.521 5.071 3.776 1.00 94.94 95 ILE A N 1
ATOM 677 C CA . ILE A 1 95 ? -3.733 3.759 4.390 1.00 94.94 95 ILE A CA 1
ATOM 678 C C . ILE A 1 95 ? -4.434 3.929 5.732 1.00 94.94 95 ILE A C 1
ATOM 680 O O . ILE A 1 95 ? -3.860 4.440 6.691 1.00 94.94 95 ILE A O 1
ATOM 684 N N . GLY A 1 96 ? -5.679 3.460 5.797 1.00 94.06 96 GLY A N 1
ATOM 685 C CA . GLY A 1 96 ? -6.413 3.334 7.051 1.00 94.06 96 GLY A CA 1
ATOM 686 C C . GLY A 1 96 ? -6.038 2.043 7.777 1.00 94.06 96 GLY A C 1
ATOM 687 O O . GLY A 1 96 ? -6.213 0.956 7.224 1.00 94.06 96 GLY A O 1
ATOM 688 N N . VAL A 1 97 ? -5.586 2.149 9.025 1.00 91.31 97 VAL A N 1
ATOM 689 C CA . VAL A 1 97 ? -5.244 1.006 9.884 1.00 91.31 97 VAL A CA 1
ATOM 690 C C . VAL A 1 97 ? -6.329 0.837 10.936 1.00 91.31 97 VAL A C 1
ATOM 692 O O . VAL A 1 97 ? -6.645 1.767 11.674 1.00 91.31 97 VAL A O 1
ATOM 695 N N . ARG A 1 98 ? -6.960 -0.339 10.989 1.00 89.81 98 ARG A N 1
ATOM 696 C CA . ARG A 1 98 ? -8.081 -0.601 11.904 1.00 89.81 98 ARG A CA 1
ATOM 697 C C . ARG A 1 98 ? -8.380 -2.085 12.051 1.00 89.81 98 ARG A C 1
ATOM 699 O O . ARG A 1 98 ? -8.242 -2.836 11.093 1.00 89.81 98 ARG A O 1
ATOM 706 N N . ARG A 1 99 ? -8.890 -2.477 13.224 1.00 87.75 99 ARG A N 1
ATOM 707 C CA . ARG A 1 99 ? -9.230 -3.873 13.557 1.00 87.75 99 ARG A CA 1
ATOM 708 C C . ARG A 1 99 ? -10.330 -4.480 12.677 1.00 87.75 99 ARG A C 1
ATOM 710 O O . ARG A 1 99 ? -10.179 -5.595 12.192 1.00 87.75 99 ARG A O 1
ATOM 717 N N . THR A 1 100 ? -11.431 -3.755 12.458 1.00 89.25 100 THR A N 1
ATOM 718 C CA . THR A 1 100 ? -12.645 -4.326 11.834 1.00 89.25 100 THR A CA 1
ATOM 719 C C . THR A 1 100 ? -13.110 -3.514 10.635 1.00 89.25 100 THR A C 1
ATOM 721 O O . THR A 1 100 ? -13.807 -2.520 10.831 1.00 89.25 100 THR A O 1
ATOM 724 N N . LEU A 1 101 ? -12.771 -3.914 9.400 1.00 90.81 101 LEU A N 1
ATOM 725 C CA . LEU A 1 101 ? -13.160 -3.248 8.135 1.00 90.81 101 LEU A CA 1
ATOM 726 C C . LEU A 1 101 ? -14.692 -3.087 8.000 1.00 90.81 101 LEU A C 1
ATOM 728 O O . LEU A 1 101 ? -15.380 -4.101 8.085 1.00 90.81 101 LEU A O 1
ATOM 732 N N . PRO A 1 102 ? -15.276 -1.879 7.801 1.00 91.38 102 PRO A N 1
ATOM 733 C CA . PRO A 1 102 ? -16.718 -1.758 7.680 1.00 91.38 102 PRO A CA 1
ATOM 734 C C . PRO A 1 102 ? -17.100 -2.243 6.270 1.00 91.38 102 PRO A C 1
ATOM 736 O O . PRO A 1 102 ? -16.316 -2.048 5.335 1.00 91.38 102 PRO A O 1
ATOM 739 N N . PRO A 1 103 ? -18.304 -2.797 6.058 1.00 94.88 103 PRO A N 1
ATOM 740 C CA . PRO A 1 103 ? -18.679 -3.372 4.763 1.00 94.88 103 PRO A CA 1
ATOM 741 C C . PRO A 1 103 ? -18.477 -2.425 3.569 1.00 94.88 103 PRO A C 1
ATOM 743 O O . PRO A 1 103 ? -17.970 -2.832 2.529 1.00 94.88 103 PRO A O 1
ATOM 746 N N . ARG A 1 104 ? -18.756 -1.127 3.749 1.00 94.25 104 ARG A N 1
ATOM 747 C CA . ARG A 1 104 ? -18.563 -0.092 2.716 1.00 94.25 104 ARG A CA 1
ATOM 748 C C . ARG A 1 104 ? -17.113 0.090 2.239 1.00 94.25 104 ARG A C 1
ATOM 750 O O . ARG A 1 104 ? -16.908 0.629 1.162 1.00 94.25 104 ARG A O 1
ATOM 757 N N . LEU A 1 105 ? -16.117 -0.331 3.025 1.00 93.50 105 LEU A N 1
ATOM 758 C CA . LEU A 1 105 ? -14.697 -0.267 2.650 1.00 93.50 105 LEU A CA 1
ATOM 759 C C . LEU A 1 105 ? -14.139 -1.625 2.209 1.00 93.50 105 LEU A C 1
ATOM 761 O O . LEU A 1 105 ? -12.947 -1.709 1.931 1.00 93.50 105 LEU A O 1
ATOM 765 N N . ALA A 1 106 ? -14.957 -2.681 2.128 1.00 93.38 106 ALA A N 1
ATOM 766 C CA . ALA A 1 106 ? -14.498 -4.010 1.718 1.00 93.38 106 ALA A CA 1
ATOM 767 C C . ALA A 1 106 ? -13.697 -4.016 0.394 1.00 93.38 106 ALA A C 1
ATOM 769 O O . ALA A 1 106 ? -12.647 -4.658 0.362 1.00 93.38 106 ALA A O 1
ATOM 770 N N . PRO A 1 107 ? -14.083 -3.259 -0.657 1.00 92.31 107 PRO A N 1
ATOM 771 C CA . PRO A 1 107 ? -13.309 -3.203 -1.903 1.00 92.31 107 PRO A CA 1
ATOM 772 C C . PRO A 1 107 ? -11.928 -2.545 -1.762 1.00 92.31 107 PRO A C 1
ATOM 774 O O . PRO A 1 107 ? -11.071 -2.728 -2.620 1.00 92.31 107 PRO A O 1
ATOM 777 N N . ALA A 1 108 ? -11.712 -1.770 -0.695 1.00 93.75 108 ALA A N 1
ATOM 778 C CA . ALA A 1 108 ? -10.465 -1.065 -0.415 1.00 93.75 108 ALA A CA 1
ATOM 779 C C . ALA A 1 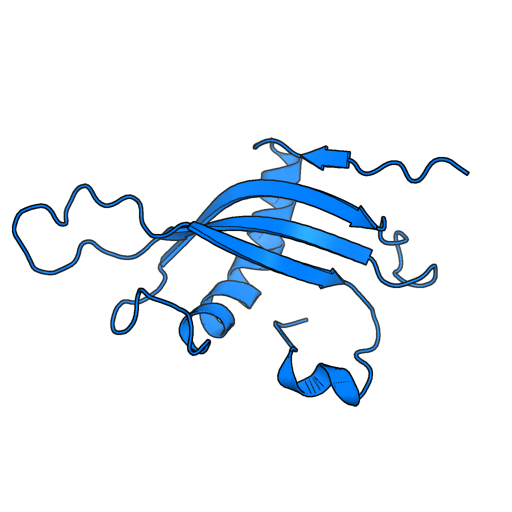108 ? -9.515 -1.864 0.497 1.00 93.75 108 ALA A C 1
ATOM 781 O O . ALA A 1 108 ? -8.488 -1.333 0.918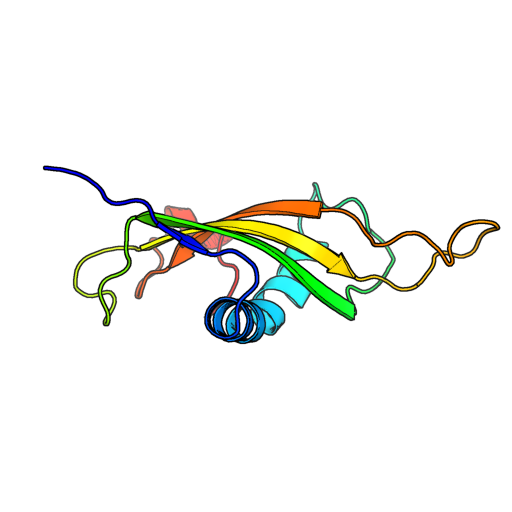 1.00 93.75 108 ALA A O 1
ATOM 782 N N . LEU A 1 109 ? -9.837 -3.124 0.824 1.00 95.38 109 LEU A N 1
ATOM 783 C CA . LEU A 1 109 ? -8.956 -3.973 1.625 1.00 95.38 109 LEU A CA 1
ATOM 784 C C . LEU A 1 109 ? -7.612 -4.175 0.911 1.00 95.38 109 LEU A C 1
ATOM 786 O O . LEU A 1 109 ? -7.552 -4.739 -0.181 1.00 95.38 109 LEU A O 1
ATOM 790 N N . ILE A 1 110 ? -6.536 -3.747 1.572 1.00 95.94 110 ILE A N 1
ATOM 791 C CA . ILE A 1 110 ? -5.159 -3.997 1.134 1.00 95.94 110 ILE A CA 1
ATOM 792 C C . ILE A 1 110 ? -4.693 -5.365 1.646 1.00 95.94 110 ILE A C 1
ATOM 794 O O . ILE A 1 110 ? -4.237 -6.198 0.868 1.00 95.94 110 ILE A O 1
ATOM 798 N N . GLY A 1 111 ? -4.860 -5.612 2.947 1.00 93.38 111 GLY A N 1
ATOM 799 C CA . GLY A 1 111 ? -4.426 -6.835 3.618 1.00 93.38 111 GLY A CA 1
ATOM 800 C C . GLY A 1 111 ? -4.696 -6.801 5.124 1.00 93.38 111 GLY A C 1
ATOM 801 O O . GLY A 1 111 ? -5.378 -5.891 5.603 1.00 93.38 111 GLY A O 1
ATOM 802 N N . ARG A 1 112 ? -4.197 -7.807 5.848 1.00 89.50 112 ARG A N 1
ATOM 803 C CA . ARG A 1 112 ? -4.288 -7.951 7.307 1.00 89.50 112 ARG A CA 1
ATOM 804 C C . ARG A 1 112 ? -2.950 -8.388 7.869 1.00 89.50 112 ARG A C 1
ATOM 806 O O . ARG A 1 112 ? -2.292 -9.185 7.167 1.00 89.50 112 ARG A O 1
#

Secondary structure (DSSP, 8-state):
-----EEE-SSHHHHHHHHHHHHHHHHHGGGSTT-S-TTS---EEEEEEEEEEEPPPTTSSS--EEEEEEEEEE-PPPSSTTGGG----EEEEEEEE-SS--GGGGGG----

Sequence (112 aa):
MSDASSTLVPSPASGGLLASLDPLLRPWLPRQRWFAGKGRPVTGFTLVAATELLPGGPSGQDGPGLLHLLVRAQQPAGPGPGAATDPGDTYQLLIGVRRTLPPRLAPALIGR

Radius of gyration: 15.63 Å; chains: 1; bounding box: 37×28×45 Å

Foldseek 3Di:
DDQDKDKDADDVVVVVVQVVCWVLCQVQVQVDPPRPPHPWHQPGKDWHIKIWRADQDPVLPVDKTKIWTWIFGATQQDPDPPSNPPRHDIDIDIDIHHDDDDPVCVVVDSDD